Protein AF-A0A9I9CD70-F1 (afdb_monomer_lite)

Secondary structure (DSSP, 8-state):
-HHHHHHHHHT--TTS---------TTTHHHHHHHHHHTT-HHHH--HHHHHHHHHHHHHT-

Foldseek 3Di:
DVVVVVVQVVQADPVGHRDDDPDDDPVPLVVVVVVCVVVVCCCVPAPPVNVVVSVVVVVVVD

Radius of gyration: 16.69 Å; chains: 1; bounding box: 36×21×37 Å

Structure (mmCIF, N/CA/C/O backbone):
data_AF-A0A9I9CD70-F1
#
_entry.id   AF-A0A9I9CD70-F1
#
loop_
_atom_site.group_PDB
_atom_site.id
_atom_site.type_symbol
_atom_site.label_atom_id
_atom_site.label_alt_id
_atom_site.label_comp_id
_atom_site.label_asym_id
_atom_site.label_entity_id
_atom_site.label_seq_id
_atom_site.pdbx_PDB_ins_code
_atom_site.Cartn_x
_atom_site.Cartn_y
_atom_site.Cartn_z
_atom_site.occupancy
_atom_site.B_iso_or_equiv
_atom_site.auth_seq_id
_atom_site.auth_comp_id
_atom_site.auth_asym_id
_atom_site.auth_atom_id
_atom_site.pdbx_PDB_model_num
ATOM 1 N N . MET A 1 1 ? 20.998 -3.048 -24.403 1.00 83.25 1 MET A N 1
ATOM 2 C CA . MET A 1 1 ? 19.610 -2.889 -24.898 1.00 83.25 1 MET A CA 1
ATOM 3 C C . MET A 1 1 ? 18.756 -4.149 -24.750 1.00 83.25 1 MET A C 1
ATOM 5 O O . MET A 1 1 ? 17.770 -4.075 -24.035 1.00 83.25 1 MET A O 1
ATOM 9 N N . ARG A 1 2 ? 19.129 -5.314 -25.315 1.00 94.38 2 ARG A N 1
ATOM 10 C CA . ARG A 1 2 ? 18.297 -6.545 -25.273 1.00 94.38 2 ARG A CA 1
ATOM 11 C C . ARG A 1 2 ? 17.794 -6.944 -23.874 1.00 94.38 2 ARG A C 1
ATOM 13 O O . ARG A 1 2 ? 16.609 -7.183 -23.698 1.00 94.38 2 ARG A O 1
ATOM 20 N N . ARG A 1 3 ? 18.676 -6.967 -22.866 1.00 96.00 3 ARG A N 1
ATOM 21 C CA . ARG A 1 3 ? 18.298 -7.308 -21.478 1.00 96.00 3 ARG A CA 1
ATOM 22 C C . ARG A 1 3 ? 17.293 -6.324 -20.864 1.00 96.00 3 ARG A C 1
ATOM 24 O O . ARG A 1 3 ? 16.368 -6.762 -20.200 1.00 96.00 3 ARG A O 1
ATOM 31 N N . GLY A 1 4 ? 17.451 -5.024 -21.123 1.00 96.75 4 GLY A N 1
ATOM 32 C CA . GLY A 1 4 ? 16.530 -3.996 -20.626 1.00 96.75 4 GLY A CA 1
ATOM 33 C C . GLY A 1 4 ? 15.148 -4.090 -21.273 1.00 96.75 4 GLY A C 1
ATOM 34 O O . GLY A 1 4 ? 14.145 -4.018 -20.577 1.00 96.75 4 GLY A O 1
ATOM 35 N N . ALA A 1 5 ? 15.094 -4.349 -22.583 1.00 96.00 5 ALA A N 1
ATOM 36 C CA . ALA A 1 5 ? 13.830 -4.576 -23.283 1.00 96.00 5 ALA A CA 1
ATOM 37 C C . ALA A 1 5 ? 13.089 -5.815 -22.750 1.00 96.00 5 ALA A C 1
ATOM 39 O O . ALA A 1 5 ? 11.889 -5.749 -22.506 1.00 96.00 5 ALA A O 1
ATOM 40 N N . HIS A 1 6 ? 13.802 -6.923 -22.504 1.00 97.38 6 HIS A N 1
ATOM 41 C CA . HIS A 1 6 ? 13.198 -8.109 -21.886 1.00 97.38 6 HIS A CA 1
ATOM 42 C C . HIS A 1 6 ? 12.713 -7.847 -20.458 1.00 97.38 6 HIS A C 1
ATOM 44 O O . HIS A 1 6 ? 11.652 -8.337 -20.094 1.00 97.38 6 HIS A O 1
ATOM 50 N N . PHE A 1 7 ? 13.460 -7.073 -19.666 1.00 96.62 7 PHE A N 1
ATOM 51 C CA . PHE A 1 7 ? 13.036 -6.694 -18.320 1.00 96.62 7 PHE A CA 1
ATOM 52 C C . PHE A 1 7 ? 11.740 -5.880 -18.348 1.00 96.62 7 PHE A C 1
ATOM 54 O O . PHE A 1 7 ? 10.788 -6.253 -17.674 1.00 96.62 7 PHE A O 1
ATOM 61 N N . LEU A 1 8 ? 11.673 -4.826 -19.170 1.00 96.38 8 LEU A N 1
ATOM 62 C CA . LEU A 1 8 ? 10.467 -4.006 -19.302 1.00 96.38 8 LEU A CA 1
ATOM 63 C C . LEU A 1 8 ? 9.270 -4.838 -19.772 1.00 96.38 8 LEU A C 1
ATOM 65 O O . LEU A 1 8 ? 8.198 -4.722 -19.194 1.00 96.38 8 LEU A O 1
ATOM 69 N N . ALA A 1 9 ? 9.449 -5.725 -20.752 1.00 95.38 9 ALA A N 1
ATOM 70 C CA . ALA A 1 9 ? 8.375 -6.620 -21.183 1.00 95.38 9 ALA A CA 1
ATOM 71 C C . ALA A 1 9 ? 7.901 -7.565 -20.060 1.00 95.38 9 ALA A C 1
ATOM 73 O O . ALA A 1 9 ? 6.714 -7.851 -19.966 1.00 95.38 9 ALA A O 1
ATOM 74 N N . ALA A 1 10 ? 8.807 -8.033 -19.194 1.00 96.19 10 ALA A N 1
ATOM 75 C CA . ALA A 1 10 ? 8.473 -8.958 -18.110 1.00 96.19 10 ALA A CA 1
ATOM 76 C C . ALA A 1 10 ? 7.687 -8.312 -16.954 1.00 96.19 10 ALA A C 1
ATOM 78 O O . ALA A 1 10 ? 6.980 -9.022 -16.246 1.00 96.19 10 ALA A O 1
ATOM 79 N N . ILE A 1 11 ? 7.813 -6.996 -16.751 1.00 96.62 11 ILE A N 1
ATOM 80 C CA . ILE A 1 11 ? 7.089 -6.257 -15.699 1.00 96.62 11 ILE A CA 1
ATOM 81 C C . ILE A 1 11 ? 5.817 -5.560 -16.212 1.00 96.62 11 ILE A C 1
ATOM 83 O O . ILE A 1 11 ? 5.161 -4.853 -15.4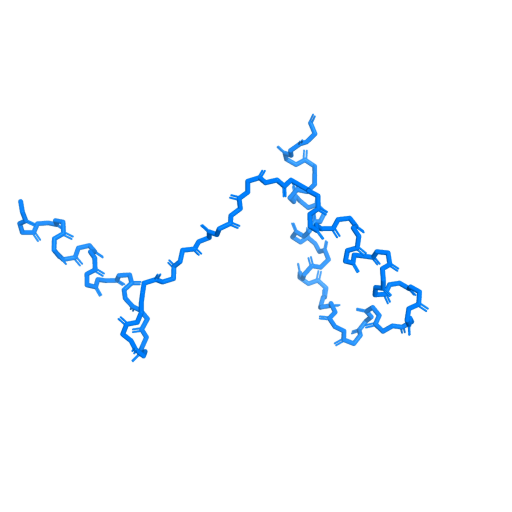51 1.00 96.62 11 ILE A O 1
ATOM 87 N N . GLN A 1 12 ? 5.481 -5.716 -17.495 1.00 97.50 12 GLN A N 1
ATOM 88 C CA . GLN A 1 12 ? 4.271 -5.145 -18.081 1.00 97.50 12 GLN A CA 1
ATOM 89 C C . GLN A 1 12 ? 3.026 -5.870 -17.541 1.00 97.50 12 GLN A C 1
ATOM 91 O O . GLN A 1 12 ? 2.983 -7.101 -17.497 1.00 97.50 12 GLN A O 1
ATOM 96 N N . ALA A 1 13 ? 2.011 -5.111 -17.132 1.00 97.06 13 ALA A N 1
ATOM 97 C CA . ALA A 1 13 ? 0.723 -5.649 -16.712 1.00 97.06 13 ALA A CA 1
ATOM 98 C C . ALA A 1 13 ? -0.068 -6.218 -17.904 1.00 97.06 13 ALA A C 1
ATOM 100 O O . ALA A 1 13 ? 0.214 -5.928 -19.068 1.00 97.06 13 ALA A O 1
ATOM 101 N N . SER A 1 14 ? -1.085 -7.031 -17.615 1.00 96.69 14 SER A N 1
ATOM 102 C CA . SER A 1 14 ? -1.895 -7.717 -18.632 1.00 96.69 14 SER A CA 1
ATOM 103 C C . SER A 1 14 ? -2.676 -6.778 -19.560 1.00 96.69 14 SER A C 1
ATOM 105 O O . SER A 1 14 ? -3.007 -7.164 -20.677 1.00 96.69 14 SER A O 1
ATOM 107 N N . ASP A 1 15 ? -2.962 -5.556 -19.118 1.00 96.94 15 ASP A N 1
ATOM 108 C CA . ASP A 1 15 ? -3.597 -4.480 -19.890 1.00 96.94 15 ASP A CA 1
ATOM 109 C C . ASP A 1 15 ? -2.580 -3.584 -20.630 1.00 96.94 15 ASP A C 1
ATOM 111 O O . ASP A 1 15 ? -2.958 -2.637 -21.319 1.00 96.94 15 ASP A O 1
ATOM 115 N N . GLY A 1 16 ? -1.285 -3.883 -20.505 1.00 96.56 16 GLY A N 1
ATOM 116 C CA . GLY A 1 16 ? -0.206 -3.215 -21.214 1.00 96.56 16 GLY A CA 1
ATOM 117 C C . GLY A 1 16 ? 0.447 -2.040 -20.481 1.00 96.56 16 GLY A C 1
ATOM 118 O O . GLY A 1 16 ? 1.406 -1.488 -21.027 1.00 96.56 16 GLY A O 1
ATOM 119 N N . HIS A 1 17 ? -0.002 -1.653 -19.279 1.00 96.31 17 HIS A N 1
ATOM 120 C CA . HIS A 1 17 ? 0.667 -0.594 -18.509 1.00 96.31 17 HIS A CA 1
ATOM 121 C C . HIS A 1 17 ? 1.897 -1.113 -17.742 1.00 96.31 17 HIS A C 1
ATOM 123 O O . HIS A 1 17 ? 2.098 -2.316 -17.582 1.00 96.31 17 HIS A O 1
ATOM 129 N N . TRP A 1 18 ? 2.734 -0.194 -17.253 1.00 96.75 18 TRP A N 1
ATOM 130 C CA . TRP A 1 18 ? 3.854 -0.506 -16.360 1.00 96.75 18 TRP A CA 1
ATOM 131 C C . TRP A 1 18 ? 3.516 -0.058 -14.942 1.00 96.75 18 TRP A C 1
ATOM 133 O O . TRP A 1 18 ? 3.614 1.140 -14.659 1.00 96.75 18 TRP A O 1
ATOM 143 N N . PRO A 1 19 ? 3.080 -0.973 -14.058 1.00 93.56 19 PRO A N 1
ATOM 144 C CA . PRO A 1 19 ? 2.774 -0.614 -12.688 1.00 93.56 19 PRO A CA 1
ATOM 145 C C . PRO A 1 19 ? 4.057 -0.166 -11.996 1.00 93.56 19 PRO A C 1
ATOM 147 O O . PRO A 1 19 ? 5.078 -0.854 -12.020 1.00 93.56 19 PRO A O 1
ATOM 150 N N . SER A 1 20 ? 3.991 0.997 -11.365 1.00 90.19 20 SER A N 1
ATOM 151 C CA . SER A 1 20 ? 5.047 1.495 -10.501 1.00 90.19 20 SER A CA 1
ATOM 152 C C . SER A 1 20 ? 4.427 1.910 -9.193 1.00 90.19 20 SER A C 1
ATOM 154 O O . SER A 1 20 ? 3.366 2.538 -9.154 1.00 90.19 20 SER A O 1
ATOM 156 N N . GLU A 1 21 ? 5.130 1.607 -8.115 1.00 84.94 21 GLU A N 1
ATOM 157 C CA . GLU A 1 21 ? 4.848 2.281 -6.871 1.00 84.94 21 GLU A CA 1
ATOM 158 C C . GLU A 1 21 ? 5.137 3.779 -7.061 1.00 84.94 21 GLU A C 1
ATOM 160 O O . GLU A 1 21 ? 6.172 4.166 -7.606 1.00 84.94 21 GLU A O 1
ATOM 165 N N . THR A 1 22 ? 4.173 4.614 -6.680 1.00 81.31 22 THR A N 1
ATOM 166 C CA . THR A 1 22 ? 4.350 6.066 -6.574 1.00 81.31 22 THR A CA 1
ATOM 167 C C . THR A 1 22 ? 4.260 6.422 -5.098 1.00 81.31 22 THR A C 1
ATOM 169 O O . THR A 1 22 ? 3.279 7.007 -4.639 1.00 81.31 22 THR A O 1
ATOM 172 N N . SER A 1 23 ? 5.251 5.975 -4.329 1.00 73.69 23 SER A N 1
ATOM 173 C CA . SER A 1 23 ? 5.438 6.427 -2.954 1.00 73.69 23 SER A CA 1
ATOM 174 C C . SER A 1 23 ? 6.339 7.656 -2.909 1.00 73.69 23 SER A C 1
ATOM 176 O O . SER A 1 23 ? 6.900 8.108 -3.907 1.00 73.69 23 SER A O 1
ATOM 178 N N . GLY A 1 24 ? 6.454 8.225 -1.719 1.00 73.69 24 GLY A N 1
ATOM 179 C CA . GLY A 1 24 ? 7.412 9.279 -1.426 1.00 73.69 24 GLY A CA 1
ATOM 180 C C . GLY A 1 24 ? 7.007 9.958 -0.131 1.00 73.69 24 GLY A C 1
ATOM 181 O O . GLY A 1 24 ? 7.644 9.746 0.896 1.00 73.69 24 GLY A O 1
ATOM 182 N N . PRO A 1 25 ? 5.899 10.710 -0.117 1.00 75.88 25 PRO A N 1
ATOM 183 C CA . PRO A 1 25 ? 5.425 11.315 1.111 1.00 75.88 25 PRO A CA 1
ATOM 184 C C . PRO A 1 25 ? 4.598 10.341 1.955 1.00 75.88 25 PRO A C 1
ATOM 186 O O . PRO A 1 25 ? 3.565 9.827 1.526 1.00 75.88 25 PRO A O 1
ATOM 189 N N . GLN A 1 26 ? 4.976 10.175 3.220 1.00 74.06 26 GLN A N 1
ATOM 190 C CA . GLN A 1 26 ? 4.228 9.372 4.196 1.00 74.06 26 GLN A CA 1
ATOM 191 C C . GLN A 1 26 ? 2.897 10.022 4.641 1.00 74.06 26 GLN A C 1
ATOM 193 O O . GLN A 1 26 ? 2.190 9.484 5.492 1.00 74.06 26 GLN A O 1
ATOM 198 N N . PHE A 1 27 ? 2.504 11.161 4.055 1.00 80.62 27 PHE A N 1
ATOM 199 C CA . PHE A 1 27 ? 1.283 11.875 4.434 1.00 80.62 27 PHE A CA 1
ATOM 200 C C . PHE A 1 27 ? -0.009 11.269 3.870 1.00 80.62 27 PHE A C 1
ATOM 202 O O . PHE A 1 27 ? -1.073 11.718 4.270 1.00 80.62 27 PHE A O 1
ATOM 209 N N . TYR A 1 28 ? 0.027 10.283 2.967 1.00 86.56 28 TYR A N 1
ATOM 210 C CA . TYR A 1 28 ? -1.206 9.665 2.446 1.00 86.56 28 TYR A CA 1
ATOM 211 C C . TYR A 1 28 ? -1.803 8.626 3.401 1.00 86.56 28 TYR A C 1
ATOM 213 O O . TYR A 1 28 ? -3.022 8.548 3.561 1.00 86.56 28 TYR A O 1
ATOM 221 N N . LEU A 1 29 ? -0.947 7.841 4.063 1.00 89.88 29 LEU A N 1
ATOM 222 C CA . LEU A 1 29 ? -1.376 6.699 4.870 1.00 89.88 29 LEU A CA 1
ATOM 223 C C . LEU A 1 29 ? -2.146 7.140 6.123 1.00 89.88 29 LEU A C 1
ATOM 225 O O . LEU A 1 29 ? -3.235 6.634 6.388 1.00 89.88 29 LEU A O 1
ATOM 229 N N . CYS A 1 30 ? -1.608 8.100 6.879 1.00 88.06 30 CYS A N 1
ATOM 230 C CA . CYS A 1 30 ? -2.196 8.506 8.158 1.00 88.06 30 CYS A CA 1
ATOM 231 C C . CYS A 1 30 ? -3.603 9.128 8.012 1.00 88.06 30 CYS A C 1
ATOM 233 O O . CYS A 1 30 ? -4.511 8.67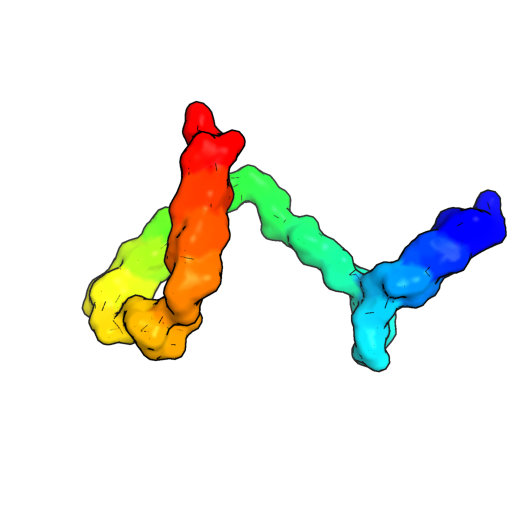2 8.708 1.00 88.06 30 CYS A O 1
ATOM 235 N N . PRO A 1 31 ? -3.853 10.097 7.104 1.00 91.69 31 PRO A N 1
ATOM 236 C CA . PRO A 1 31 ? -5.195 10.643 6.894 1.00 91.69 31 PRO A CA 1
ATOM 237 C C . PRO A 1 31 ? -6.191 9.596 6.395 1.00 91.69 31 PRO A C 1
ATOM 239 O O . PRO A 1 31 ? -7.328 9.574 6.859 1.00 91.69 31 PRO A O 1
ATOM 242 N N . MET A 1 32 ? -5.771 8.691 5.504 1.00 93.06 32 MET A N 1
ATOM 243 C CA . MET A 1 32 ? -6.629 7.604 5.028 1.00 93.06 32 MET A CA 1
ATOM 244 C C . MET A 1 32 ? -7.092 6.710 6.187 1.00 93.06 32 MET A C 1
ATOM 246 O O . MET A 1 32 ? -8.284 6.417 6.292 1.00 93.06 32 MET A O 1
ATOM 250 N N . LEU A 1 33 ? -6.179 6.320 7.085 1.00 93.38 33 LEU A N 1
ATOM 251 C CA . LEU A 1 33 ? -6.513 5.506 8.258 1.00 93.38 33 LEU A CA 1
ATOM 252 C C . LEU A 1 33 ? -7.500 6.216 9.192 1.00 93.38 33 LEU A C 1
ATOM 254 O O . LEU A 1 33 ? -8.450 5.585 9.654 1.00 93.38 33 LEU A O 1
ATOM 258 N N . ILE A 1 34 ? -7.321 7.521 9.425 1.00 94.38 34 ILE A N 1
ATOM 259 C CA . ILE A 1 34 ? -8.242 8.327 10.241 1.00 94.38 34 ILE A CA 1
ATOM 260 C C . ILE A 1 34 ? -9.640 8.356 9.610 1.00 94.38 34 ILE A C 1
ATOM 262 O O . ILE A 1 34 ? -10.625 8.091 10.296 1.00 94.38 34 ILE A O 1
ATOM 266 N N . CYS A 1 35 ? -9.746 8.621 8.305 1.00 96.38 35 CYS A N 1
ATOM 267 C CA . CYS A 1 35 ? -11.033 8.649 7.607 1.00 96.38 35 CYS A CA 1
ATOM 268 C C . CYS A 1 35 ? -11.746 7.289 7.656 1.00 96.38 35 CYS A C 1
ATOM 270 O O . CYS A 1 35 ? -12.927 7.225 7.994 1.00 96.38 35 CYS A O 1
ATOM 272 N N . ILE A 1 36 ? -11.036 6.196 7.355 1.00 96.31 36 I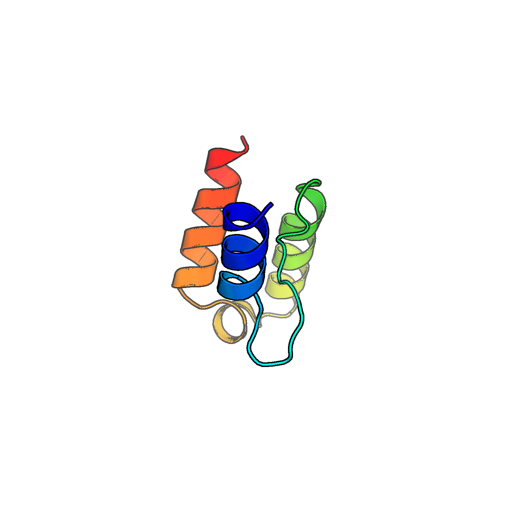LE A N 1
ATOM 273 C CA . ILE A 1 36 ? -11.590 4.831 7.384 1.00 96.31 36 ILE A CA 1
ATOM 274 C C . ILE A 1 36 ? -12.052 4.453 8.797 1.00 96.31 36 ILE A C 1
ATOM 276 O O . ILE A 1 36 ? -13.100 3.821 8.950 1.00 96.31 36 ILE A O 1
ATOM 280 N N . TYR A 1 37 ? -11.300 4.867 9.820 1.00 95.88 37 TYR A N 1
ATOM 281 C CA . TYR A 1 37 ? -11.674 4.676 11.217 1.00 95.88 37 TYR A CA 1
ATOM 282 C C . TYR A 1 37 ? -12.964 5.422 11.574 1.00 95.88 37 TYR A C 1
ATOM 284 O O . TYR A 1 37 ? -13.890 4.806 12.094 1.00 95.88 37 TYR A O 1
ATOM 292 N N . ILE A 1 38 ? -13.063 6.715 11.240 1.00 97.75 38 ILE A N 1
ATOM 293 C CA . ILE A 1 38 ? -14.256 7.537 11.516 1.00 97.75 38 ILE A CA 1
ATOM 294 C C . ILE A 1 38 ? -15.497 6.976 10.812 1.00 97.75 38 ILE A C 1
ATOM 296 O O . ILE A 1 38 ? -16.584 6.981 11.382 1.00 97.75 38 ILE A O 1
ATOM 300 N N . MET A 1 39 ? -15.341 6.462 9.591 1.00 97.88 39 MET A N 1
ATOM 301 C CA . MET A 1 39 ? -16.436 5.843 8.841 1.00 97.88 39 MET A CA 1
ATOM 302 C C . MET A 1 39 ? -16.873 4.477 9.399 1.00 97.88 39 MET A C 1
ATOM 304 O O . MET A 1 39 ? -17.913 3.972 8.991 1.00 97.88 39 MET A O 1
ATOM 308 N N . GLY A 1 40 ? -16.101 3.856 10.300 1.00 96.69 40 GLY A N 1
ATOM 309 C CA . GLY A 1 40 ? -16.431 2.550 10.883 1.00 96.69 40 GLY A CA 1
ATOM 310 C C . GLY A 1 40 ? -16.325 1.370 9.907 1.00 96.69 40 GLY A C 1
ATOM 311 O O . GLY A 1 40 ? -16.864 0.303 10.178 1.00 96.69 40 GLY A O 1
ATOM 312 N N . ILE A 1 41 ? -15.632 1.538 8.775 1.00 97.38 41 ILE A N 1
ATOM 313 C CA . ILE A 1 41 ? -15.545 0.536 7.691 1.00 97.38 41 ILE A CA 1
ATOM 314 C C . ILE A 1 41 ? -14.180 -0.159 7.618 1.00 97.38 41 ILE A C 1
ATOM 316 O O . ILE A 1 41 ? -13.788 -0.691 6.579 1.00 97.38 41 ILE A O 1
ATOM 320 N N . MET A 1 42 ? -13.425 -0.137 8.715 1.00 95.12 42 MET A N 1
ATOM 321 C CA . MET A 1 42 ? -12.038 -0.595 8.728 1.00 95.12 42 MET A CA 1
ATOM 322 C C . MET A 1 42 ? -11.889 -2.071 8.356 1.00 95.12 42 MET A C 1
ATOM 324 O O . MET A 1 42 ? -11.058 -2.390 7.514 1.00 95.12 42 MET A O 1
ATOM 328 N N . ASP A 1 43 ? -12.705 -2.953 8.933 1.00 95.75 43 ASP A N 1
ATOM 329 C CA . ASP A 1 43 ? -12.653 -4.397 8.659 1.00 95.75 43 ASP A CA 1
ATOM 330 C C . ASP A 1 43 ? -13.232 -4.773 7.288 1.00 95.75 43 ASP A C 1
ATOM 332 O O . ASP A 1 43 ? -12.926 -5.837 6.757 1.00 95.75 43 ASP A O 1
ATOM 336 N N . THR A 1 44 ? -14.030 -3.885 6.692 1.00 96.31 44 THR A N 1
ATOM 337 C CA . THR A 1 44 ? -14.584 -4.058 5.344 1.00 96.31 44 THR A CA 1
ATOM 338 C C . THR A 1 44 ? -13.552 -3.731 4.265 1.00 96.31 44 THR A C 1
ATOM 340 O O . THR A 1 44 ? -13.502 -4.396 3.23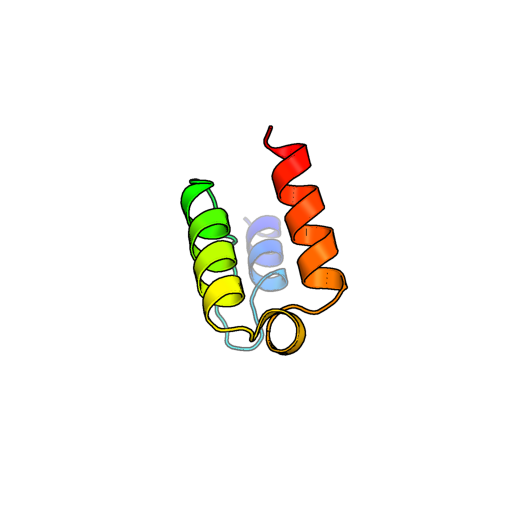5 1.00 96.31 44 THR A O 1
ATOM 343 N N . ILE A 1 45 ? -12.739 -2.693 4.484 1.00 96.38 45 ILE A N 1
ATOM 344 C CA . ILE A 1 45 ? -11.772 -2.189 3.495 1.00 96.38 45 ILE A CA 1
ATOM 345 C C . ILE A 1 45 ? -10.379 -2.804 3.686 1.00 96.38 45 ILE A C 1
ATOM 347 O O . ILE A 1 45 ? -9.662 -3.055 2.716 1.00 96.38 45 ILE A O 1
ATOM 351 N N . LEU A 1 46 ? -9.962 -3.039 4.933 1.00 96.12 46 LEU A N 1
ATOM 352 C CA . LEU A 1 46 ? -8.610 -3.484 5.260 1.00 96.12 46 LEU A CA 1
ATOM 353 C C . LEU A 1 46 ? -8.617 -4.942 5.712 1.00 96.12 46 LEU A C 1
ATOM 355 O O . LEU A 1 46 ? -9.018 -5.252 6.836 1.00 96.12 46 LEU A O 1
ATOM 359 N N . SER A 1 47 ? -8.087 -5.824 4.862 1.00 96.81 47 SER A N 1
ATOM 360 C CA . SER A 1 47 ? -7.820 -7.206 5.249 1.00 96.81 47 SER 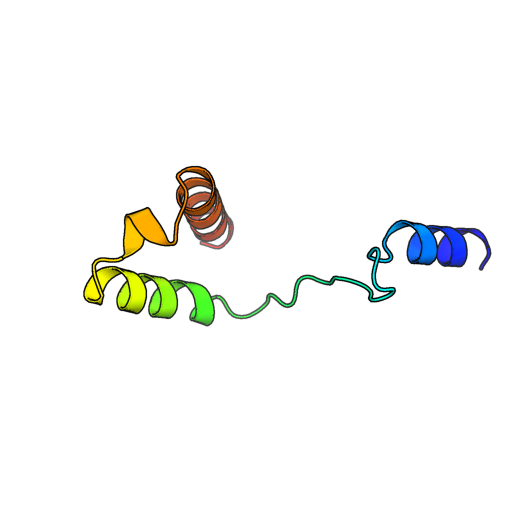A CA 1
ATOM 361 C C . SER A 1 47 ? -6.766 -7.272 6.370 1.00 96.81 47 SER A C 1
ATOM 363 O O . SER A 1 47 ? -6.025 -6.304 6.600 1.00 96.81 47 SER A O 1
ATOM 365 N N . PRO A 1 48 ? -6.644 -8.414 7.068 1.00 97.00 48 PRO A N 1
ATOM 366 C CA . PRO A 1 48 ? -5.568 -8.632 8.035 1.00 97.00 48 PRO A CA 1
ATOM 367 C C . PRO A 1 48 ? -4.168 -8.376 7.451 1.00 97.00 48 PRO A C 1
ATOM 369 O O . PRO A 1 48 ? -3.307 -7.807 8.125 1.00 97.00 48 PRO A O 1
ATOM 372 N N . GLU A 1 49 ? -3.948 -8.727 6.183 1.00 97.94 49 GLU A N 1
ATOM 373 C CA . GLU A 1 49 ? -2.693 -8.513 5.460 1.00 97.94 49 GLU A CA 1
ATOM 374 C C . GLU A 1 49 ? -2.449 -7.026 5.198 1.00 97.94 49 GLU A C 1
ATOM 376 O O . GLU A 1 49 ? -1.341 -6.555 5.447 1.00 97.94 49 GLU A O 1
ATOM 381 N N . HIS A 1 50 ? -3.474 -6.260 4.793 1.00 95.94 50 HIS A N 1
ATOM 382 C CA . HIS A 1 50 ? -3.351 -4.804 4.655 1.00 95.94 50 HIS A CA 1
ATOM 383 C C . HIS A 1 50 ? -2.889 -4.169 5.968 1.00 95.94 50 HIS A C 1
ATOM 385 O O . HIS A 1 50 ? -1.924 -3.408 5.981 1.00 95.94 50 HIS A O 1
ATOM 391 N N . LYS A 1 51 ? -3.522 -4.522 7.093 1.00 95.06 51 LYS A N 1
ATOM 392 C CA . LYS A 1 51 ? -3.164 -3.979 8.413 1.00 95.06 51 LYS A CA 1
ATOM 393 C C . LYS A 1 51 ? -1.731 -4.340 8.807 1.00 95.06 51 LYS A C 1
ATOM 395 O O . LYS A 1 51 ? -0.983 -3.478 9.267 1.00 95.06 51 LYS A O 1
ATOM 400 N N . LYS A 1 52 ? -1.332 -5.597 8.594 1.00 97.25 52 LYS A N 1
ATOM 401 C CA . LYS A 1 52 ? 0.024 -6.083 8.881 1.00 97.25 52 LYS A CA 1
ATOM 402 C C . LYS A 1 52 ? 1.083 -5.333 8.069 1.00 97.25 52 LYS A C 1
ATOM 404 O O . LYS A 1 52 ? 2.080 -4.882 8.630 1.00 97.25 52 LYS A O 1
ATOM 409 N N . GLU A 1 53 ? 0.870 -5.188 6.766 1.00 95.69 53 GLU A N 1
ATOM 410 C CA . GLU A 1 53 ? 1.843 -4.557 5.872 1.00 95.69 53 GLU A CA 1
ATOM 411 C C . GLU A 1 53 ? 1.887 -3.034 6.059 1.00 95.69 53 GLU A C 1
ATOM 413 O O . GLU A 1 53 ? 2.970 -2.454 6.006 1.00 95.69 53 GLU A O 1
ATOM 418 N N . MET A 1 54 ? 0.758 -2.392 6.384 1.00 93.31 54 MET A N 1
ATOM 419 C CA . MET A 1 54 ? 0.723 -0.975 6.771 1.00 93.31 54 MET A CA 1
ATOM 420 C C . MET A 1 54 ? 1.521 -0.716 8.052 1.00 93.31 54 MET A C 1
ATOM 422 O O . MET A 1 54 ? 2.305 0.229 8.097 1.00 93.31 54 MET A O 1
ATOM 426 N N . LEU A 1 55 ? 1.379 -1.568 9.076 1.00 94.12 55 LEU A N 1
ATOM 427 C CA . LEU A 1 55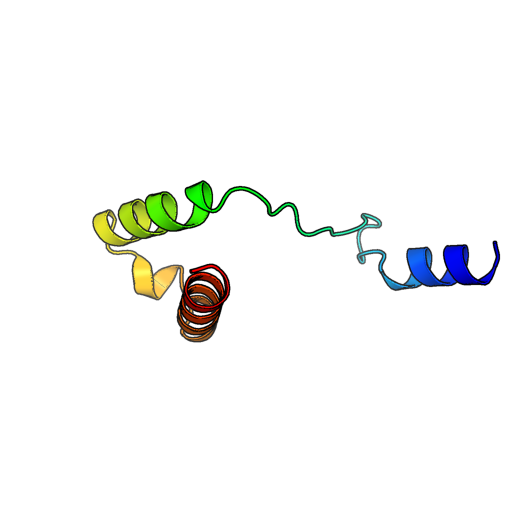 ? 2.196 -1.475 10.290 1.00 94.12 55 LEU A CA 1
ATOM 428 C C . LEU A 1 55 ? 3.683 -1.647 9.970 1.00 94.12 55 LEU A C 1
ATOM 430 O O . LEU A 1 55 ? 4.492 -0.820 10.385 1.00 94.12 55 LEU A O 1
ATOM 434 N N . ARG A 1 56 ? 4.049 -2.674 9.188 1.00 95.50 56 ARG A N 1
ATOM 435 C CA . ARG A 1 56 ? 5.444 -2.893 8.767 1.00 95.50 56 ARG A CA 1
ATOM 436 C C . ARG A 1 56 ? 6.005 -1.683 8.019 1.00 95.50 56 ARG A C 1
ATOM 438 O O . ARG A 1 56 ? 7.138 -1.291 8.271 1.00 95.50 56 ARG A O 1
ATOM 445 N N . TYR A 1 57 ? 5.220 -1.089 7.120 1.00 92.06 57 TYR A N 1
ATOM 446 C CA . TYR A 1 57 ? 5.618 0.108 6.385 1.00 92.06 57 TYR A CA 1
ATOM 447 C C . TYR A 1 57 ? 5.903 1.275 7.333 1.00 92.06 57 TYR A C 1
ATOM 449 O O . TYR A 1 57 ? 6.963 1.882 7.224 1.00 92.06 57 TYR A O 1
ATOM 457 N N . VAL A 1 58 ? 5.008 1.549 8.289 1.00 91.50 58 VAL A N 1
ATOM 458 C CA . VAL A 1 58 ? 5.207 2.623 9.273 1.00 91.50 58 VAL A CA 1
ATOM 459 C C . VAL A 1 58 ? 6.470 2.384 10.098 1.00 91.50 58 VAL A C 1
ATOM 461 O O . VAL A 1 58 ? 7.283 3.293 10.195 1.00 91.50 58 VAL A O 1
ATOM 464 N N . TYR A 1 59 ? 6.672 1.176 10.631 1.00 93.88 59 TYR A N 1
ATOM 465 C CA . TYR A 1 59 ? 7.856 0.862 11.440 1.00 93.88 59 TYR A CA 1
ATOM 466 C C . TYR A 1 59 ? 9.173 0.972 10.667 1.00 93.88 59 TYR A C 1
ATOM 468 O O . TYR A 1 59 ? 10.172 1.392 11.235 1.00 93.88 59 TYR A O 1
ATOM 476 N N . ASN A 1 60 ? 9.187 0.617 9.382 1.00 93.56 60 ASN A N 1
ATOM 477 C CA . ASN A 1 60 ? 10.399 0.688 8.563 1.00 93.56 60 ASN A CA 1
ATOM 478 C C . ASN A 1 60 ? 10.796 2.123 8.167 1.00 93.56 60 ASN A C 1
ATOM 480 O O . ASN A 1 60 ? 11.910 2.313 7.687 1.00 93.56 60 ASN A O 1
ATOM 484 N N . HIS A 1 61 ? 9.894 3.098 8.312 1.00 89.00 61 HIS A N 1
ATOM 485 C CA . HIS A 1 61 ? 10.104 4.495 7.905 1.00 89.00 61 HIS A CA 1
ATOM 486 C C . HIS A 1 61 ? 10.102 5.479 9.091 1.00 89.00 61 HIS A C 1
ATOM 488 O O . HIS A 1 61 ? 10.048 6.689 8.874 1.00 89.00 61 HIS A O 1
ATOM 494 N N . GLN A 1 62 ? 10.128 4.969 10.328 1.00 84.06 62 GLN A N 1
ATOM 495 C CA . GLN A 1 62 ? 10.420 5.750 11.537 1.00 84.06 62 GLN A CA 1
ATOM 496 C C . GLN A 1 62 ? 11.925 5.963 11.690 1.00 84.06 62 GLN A C 1
ATOM 498 O O . GLN A 1 62 ? 12.299 7.082 12.106 1.00 84.06 62 GLN A O 1
#

pLDDT: mean 92.72, std 6.34, range [73.69, 97.94]

InterPro domains:
  IPR018333 Squalene cyclase [PTHR11764] (1-62)

Organism: Cucumis melo (NCBI:txid3656)

Sequence (62 aa):
MRRGAHFLAAIQASDGHWPSETSGPQFYLCPMLICIYIMGIMDTILSPEHKKEMLRYVYNHQ